Protein AF-A0A9I9CCM4-F1 (afdb_monomer)

Organism: Cucumis melo (NCBI:txid3656)

Structure (mmCIF, N/CA/C/O backbone):
data_AF-A0A9I9CCM4-F1
#
_entry.id   AF-A0A9I9CCM4-F1
#
loop_
_atom_site.group_PDB
_atom_site.id
_atom_site.type_symbol
_atom_site.label_atom_id
_atom_site.label_alt_id
_atom_site.label_comp_id
_atom_site.label_asym_id
_atom_site.label_entity_id
_atom_site.label_seq_id
_atom_site.pdbx_PDB_ins_code
_atom_site.Cartn_x
_atom_site.Cartn_y
_atom_site.Cartn_z
_atom_site.occupancy
_atom_site.B_iso_or_equiv
_atom_site.auth_seq_id
_atom_site.auth_comp_id
_atom_site.auth_asym_id
_atom_site.auth_atom_id
_atom_site.pdbx_PDB_model_num
ATOM 1 N N . MET A 1 1 ? -19.893 0.499 17.613 1.00 80.75 1 MET A N 1
ATOM 2 C CA . MET A 1 1 ? -19.092 -0.313 16.675 1.00 80.75 1 MET A CA 1
ATOM 3 C C . MET A 1 1 ? -19.433 0.167 15.279 1.00 80.75 1 MET A C 1
ATOM 5 O O . MET A 1 1 ? -20.577 0.561 15.084 1.00 80.75 1 MET A O 1
ATOM 9 N N . PHE A 1 2 ? -18.457 0.240 14.381 1.00 90.75 2 PHE A N 1
ATOM 10 C CA . PHE A 1 2 ? -18.658 0.722 13.014 1.00 90.75 2 PHE A CA 1
ATOM 11 C C . PHE A 1 2 ? -18.523 -0.454 12.047 1.00 90.75 2 PHE A C 1
ATOM 13 O O . PHE A 1 2 ? -17.676 -1.314 12.273 1.00 90.75 2 PHE A O 1
ATOM 20 N N . ASP A 1 3 ? -19.339 -0.476 10.993 1.00 95.44 3 ASP A N 1
ATOM 21 C CA . ASP A 1 3 ? -19.345 -1.568 10.006 1.00 95.44 3 ASP A CA 1
ATOM 22 C C . ASP A 1 3 ? -18.303 -1.373 8.895 1.00 95.44 3 ASP A C 1
ATOM 24 O O . ASP A 1 3 ? -17.946 -2.321 8.200 1.00 95.44 3 ASP A O 1
ATOM 28 N N . ALA A 1 4 ? -17.827 -0.139 8.704 1.00 94.56 4 ALA A N 1
ATOM 29 C CA . ALA A 1 4 ? -16.863 0.207 7.669 1.00 94.56 4 ALA A CA 1
ATOM 30 C C . ALA A 1 4 ? -16.044 1.448 8.042 1.00 94.56 4 ALA A C 1
ATOM 32 O O . ALA A 1 4 ? -16.513 2.332 8.765 1.00 94.56 4 ALA A O 1
ATOM 33 N N . ILE A 1 5 ? -14.842 1.528 7.471 1.00 93.31 5 ILE A N 1
ATOM 34 C CA . ILE A 1 5 ? -13.962 2.696 7.511 1.00 93.31 5 ILE A CA 1
ATOM 35 C C . ILE A 1 5 ? -13.799 3.196 6.076 1.00 93.31 5 ILE A C 1
ATOM 37 O O . ILE A 1 5 ? -13.427 2.439 5.182 1.00 93.31 5 ILE A O 1
ATOM 41 N N . TYR A 1 6 ? -14.072 4.480 5.862 1.00 94.50 6 TYR A N 1
ATOM 42 C CA . TYR A 1 6 ? -13.795 5.165 4.604 1.00 94.50 6 TYR A CA 1
ATOM 43 C C . TYR A 1 6 ? -12.621 6.107 4.832 1.00 94.50 6 TYR A C 1
ATOM 45 O O . TYR A 1 6 ? -12.695 6.981 5.696 1.00 94.50 6 TYR A O 1
ATOM 53 N N . GLN A 1 7 ? -11.547 5.933 4.066 1.00 93.56 7 GLN A N 1
ATOM 54 C CA . GLN A 1 7 ? -10.354 6.766 4.175 1.00 93.56 7 GLN A CA 1
ATOM 55 C C . GLN A 1 7 ? -10.164 7.608 2.918 1.00 93.56 7 GLN A C 1
ATOM 57 O O . GLN A 1 7 ? -10.345 7.143 1.794 1.00 93.56 7 GLN A O 1
ATOM 62 N N . LEU A 1 8 ? -9.778 8.856 3.138 1.00 96.19 8 LEU A N 1
ATOM 63 C CA . LEU A 1 8 ? -9.411 9.824 2.118 1.00 96.19 8 LEU A CA 1
ATOM 64 C C . LEU A 1 8 ? -8.050 10.386 2.517 1.00 96.19 8 LEU A C 1
ATOM 66 O O . LEU A 1 8 ? -7.786 10.561 3.708 1.00 96.19 8 LEU A O 1
ATOM 70 N N . GLY A 1 9 ? -7.208 10.695 1.541 1.00 95.75 9 GLY A N 1
ATOM 71 C CA . GLY A 1 9 ? -5.893 11.251 1.815 1.00 95.75 9 GLY A CA 1
ATOM 72 C C . GLY A 1 9 ? -4.940 11.078 0.647 1.00 95.75 9 GLY A C 1
ATOM 73 O O . GLY A 1 9 ? -5.356 10.990 -0.507 1.00 95.75 9 GLY A O 1
ATOM 74 N N . ASP A 1 10 ? -3.655 11.057 0.978 1.00 95.38 10 ASP A N 1
ATOM 75 C CA . ASP A 1 10 ? -2.549 10.922 0.040 1.00 95.38 10 ASP A CA 1
ATOM 76 C C . ASP A 1 10 ? -1.826 9.575 0.222 1.00 95.38 10 ASP A C 1
ATOM 78 O O . ASP A 1 10 ? -2.364 8.624 0.797 1.00 95.38 10 ASP A O 1
ATOM 82 N N . SER A 1 11 ? -0.578 9.522 -0.242 1.00 95.88 11 SER A N 1
ATOM 83 C CA . SER A 1 11 ? 0.393 8.443 -0.061 1.00 95.88 11 SER A CA 1
ATOM 84 C C . SER A 1 11 ? 0.391 7.718 1.295 1.00 95.88 11 SER A C 1
ATOM 86 O O . SER A 1 11 ? 0.584 6.506 1.315 1.00 95.88 11 SER A O 1
ATOM 88 N N . ILE A 1 12 ? 0.167 8.406 2.421 1.00 95.94 12 ILE A N 1
ATOM 89 C CA . ILE A 1 12 ? 0.191 7.793 3.766 1.00 95.94 12 ILE A CA 1
ATOM 90 C C . ILE A 1 12 ? -1.044 6.909 4.002 1.00 95.94 12 ILE A C 1
ATOM 92 O O . ILE A 1 12 ? -1.030 6.003 4.836 1.00 95.94 12 ILE A O 1
ATOM 96 N N . SER A 1 13 ? -2.108 7.160 3.245 1.00 96.31 13 SER A N 1
ATOM 97 C CA . SER A 1 13 ? -3.353 6.398 3.254 1.00 96.31 13 SER A CA 1
ATOM 98 C C . SER A 1 13 ? -3.561 5.574 1.987 1.00 96.31 13 SER A C 1
ATOM 100 O O . SER A 1 13 ? -4.525 4.827 1.905 1.00 96.31 13 SER A O 1
ATOM 102 N N .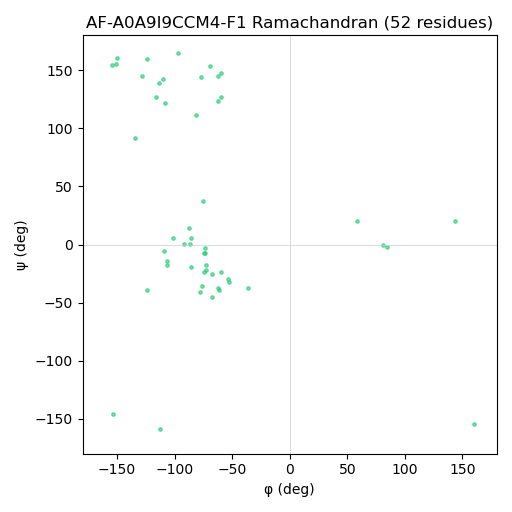 ASP A 1 14 ? -2.703 5.686 0.978 1.00 95.56 14 ASP A N 1
ATOM 103 C CA . ASP A 1 14 ? -2.946 5.005 -0.285 1.00 95.56 14 ASP A CA 1
ATOM 104 C C . ASP A 1 14 ? -2.523 3.529 -0.233 1.00 95.56 14 ASP A C 1
ATOM 106 O O . ASP A 1 14 ? -1.339 3.192 -0.184 1.00 95.56 14 ASP A O 1
ATOM 110 N N . THR A 1 15 ? -3.505 2.628 -0.275 1.00 94.69 15 THR A N 1
ATOM 111 C CA . THR A 1 15 ? -3.275 1.180 -0.263 1.00 94.69 15 THR A CA 1
ATOM 112 C C . THR A 1 15 ? -3.037 0.579 -1.648 1.00 94.69 15 THR A C 1
ATOM 114 O O . THR A 1 15 ? -2.817 -0.630 -1.732 1.00 94.69 15 THR A O 1
ATOM 117 N N . GLY A 1 16 ? -3.044 1.392 -2.712 1.00 93.88 16 GLY A N 1
ATOM 118 C CA . GLY A 1 16 ? -2.751 0.945 -4.078 1.00 93.88 16 GLY A CA 1
ATOM 119 C C . GLY A 1 16 ? -3.578 1.618 -5.179 1.00 93.88 16 GLY A C 1
ATOM 120 O O . GLY A 1 16 ? -3.702 1.069 -6.273 1.00 93.88 16 GLY A O 1
ATOM 121 N N . ASN A 1 17 ? -4.165 2.785 -4.936 1.00 95.88 17 ASN A N 1
ATOM 122 C CA . ASN A 1 17 ? -4.826 3.574 -5.970 1.00 95.88 17 ASN A CA 1
ATOM 123 C C . ASN A 1 17 ? -3.803 4.112 -6.976 1.00 95.88 17 ASN A C 1
ATOM 125 O O . ASN A 1 17 ? -3.993 3.933 -8.178 1.00 95.88 17 ASN A O 1
ATOM 129 N N . LEU A 1 18 ? -2.673 4.661 -6.519 1.00 96.19 18 LEU A N 1
ATOM 130 C CA . LEU A 1 18 ? -1.662 5.236 -7.408 1.00 96.19 18 LEU A CA 1
ATOM 131 C C . LEU A 1 18 ? -1.066 4.212 -8.382 1.00 96.19 18 LEU A C 1
ATOM 133 O O . LEU A 1 18 ? -0.859 4.535 -9.545 1.00 96.19 18 LEU A O 1
ATOM 137 N N . ILE A 1 19 ? -0.819 2.969 -7.956 1.00 95.31 19 ILE A N 1
ATOM 138 C CA . ILE A 1 19 ? -0.312 1.920 -8.862 1.00 95.31 19 ILE A CA 1
ATOM 139 C C . ILE A 1 19 ? -1.346 1.516 -9.927 1.00 95.31 19 ILE A C 1
ATOM 141 O O . ILE A 1 19 ? -0.966 1.077 -11.011 1.00 95.31 19 ILE A O 1
ATOM 145 N N . ARG A 1 20 ? -2.648 1.691 -9.659 1.00 94.56 20 AR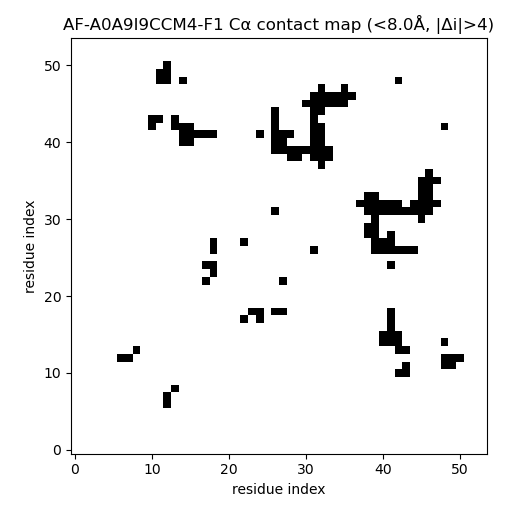G A N 1
ATOM 146 C CA . ARG A 1 20 ? -3.714 1.454 -10.647 1.00 94.56 20 ARG A CA 1
ATOM 147 C C . ARG A 1 20 ? -3.803 2.583 -11.669 1.00 94.56 20 ARG A C 1
ATOM 149 O O . ARG A 1 20 ? -4.081 2.312 -12.832 1.00 94.56 20 ARG A O 1
ATOM 156 N N . GLU A 1 21 ? -3.570 3.822 -11.246 1.00 96.25 21 GLU A N 1
ATOM 157 C CA . GLU A 1 21 ? -3.567 4.993 -12.132 1.00 96.25 21 GLU A CA 1
ATOM 158 C C . GLU A 1 21 ? -2.271 5.103 -12.943 1.00 96.25 21 GLU A C 1
ATOM 160 O O . GLU A 1 21 ? -2.295 5.401 -14.135 1.00 96.25 21 GLU A O 1
ATOM 165 N N . ASN A 1 22 ? -1.134 4.823 -12.306 1.00 96.12 22 ASN A N 1
ATOM 166 C CA . ASN A 1 22 ? 0.190 4.839 -12.909 1.00 96.12 22 ASN A CA 1
ATOM 167 C C . ASN A 1 22 ? 0.985 3.582 -12.509 1.00 96.12 22 ASN A C 1
ATOM 169 O O . ASN A 1 22 ? 1.720 3.604 -11.517 1.00 96.12 22 ASN A O 1
ATOM 173 N N . PRO A 1 23 ? 0.922 2.506 -13.313 1.00 94.44 23 PRO A N 1
ATOM 174 C CA . PRO A 1 23 ? 1.663 1.268 -13.053 1.00 94.44 23 PRO A CA 1
ATOM 175 C C . PRO A 1 23 ? 3.188 1.441 -12.992 1.00 94.44 23 PRO A C 1
ATOM 177 O O . PRO A 1 23 ? 3.876 0.652 -12.344 1.00 94.44 23 PRO A O 1
ATOM 180 N N . ASN A 1 24 ? 3.726 2.492 -13.621 1.00 95.31 24 ASN A N 1
ATOM 181 C CA . ASN A 1 24 ? 5.162 2.795 -13.656 1.00 95.31 24 ASN A CA 1
ATOM 182 C C . ASN A 1 24 ? 5.630 3.643 -12.458 1.00 95.31 24 ASN A C 1
ATOM 184 O O . ASN A 1 24 ? 6.714 4.225 -12.484 1.00 95.31 24 ASN A O 1
ATOM 188 N N . THR A 1 25 ? 4.810 3.752 -11.414 1.00 95.56 25 THR A N 1
ATOM 189 C CA . THR A 1 25 ? 5.169 4.417 -10.160 1.00 95.56 25 THR A CA 1
ATOM 190 C C . THR A 1 25 ? 6.385 3.761 -9.480 1.00 95.56 25 THR A C 1
ATOM 192 O O . THR A 1 25 ? 6.541 2.542 -9.539 1.00 95.56 25 THR A O 1
ATOM 195 N N . PRO A 1 26 ? 7.242 4.511 -8.760 1.00 94.62 26 PRO A N 1
ATOM 196 C CA . 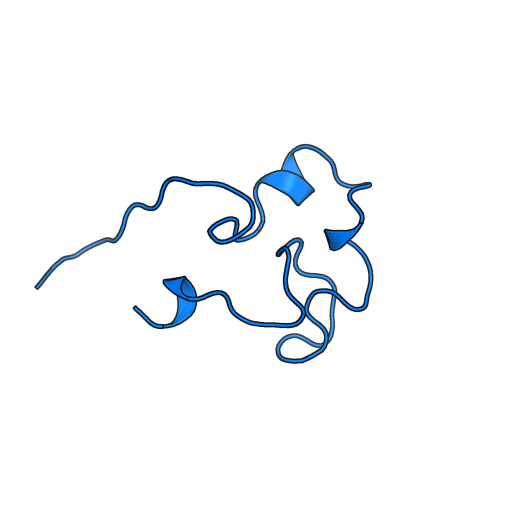PRO A 1 26 ? 8.310 3.917 -7.951 1.00 94.62 26 PRO A CA 1
ATOM 197 C C . P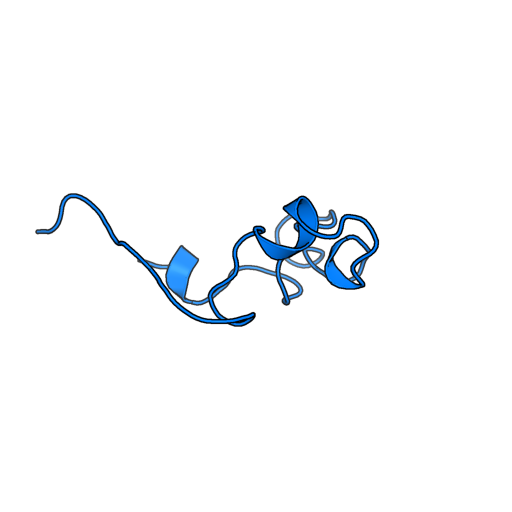RO A 1 26 ? 7.808 2.852 -6.961 1.00 94.62 26 PRO A C 1
ATOM 199 O O . PRO A 1 26 ? 8.518 1.893 -6.675 1.00 94.62 26 PRO A O 1
ATOM 202 N N . PHE A 1 27 ? 6.562 2.977 -6.491 1.00 95.31 27 PHE A N 1
ATOM 203 C CA . PHE A 1 27 ? 5.954 2.073 -5.507 1.00 95.31 27 PHE A CA 1
ATOM 204 C C . PHE A 1 27 ? 5.545 0.702 -6.076 1.00 95.31 27 PHE A C 1
ATOM 206 O O . PHE A 1 27 ? 5.165 -0.188 -5.316 1.00 95.31 27 PHE A O 1
ATOM 213 N N . SER A 1 28 ? 5.631 0.507 -7.399 1.00 95.62 28 SER A N 1
ATOM 214 C CA . SER A 1 28 ? 5.439 -0.798 -8.050 1.00 95.62 28 SER A CA 1
ATOM 215 C C . SER A 1 28 ? 6.713 -1.644 -8.102 1.00 95.62 28 SER A C 1
ATOM 217 O O . SER A 1 28 ? 6.705 -2.745 -8.651 1.00 95.62 28 SER A O 1
ATOM 219 N N . HIS A 1 29 ? 7.792 -1.173 -7.474 1.00 95.19 29 HIS A N 1
ATOM 220 C CA . HIS A 1 29 ? 9.076 -1.856 -7.406 1.00 95.19 29 HIS A CA 1
ATOM 221 C C . HIS A 1 29 ? 9.520 -2.047 -5.951 1.00 95.19 29 HIS A C 1
ATOM 223 O O . HIS A 1 29 ? 9.069 -1.355 -5.040 1.00 95.19 29 HIS A O 1
ATOM 229 N N . LEU A 1 30 ? 10.432 -2.994 -5.723 1.00 94.19 30 LEU A N 1
ATOM 230 C CA . LEU A 1 30 ? 11.105 -3.110 -4.429 1.00 94.19 30 LEU A CA 1
ATOM 231 C C . LEU A 1 30 ? 11.909 -1.822 -4.158 1.00 94.19 30 LEU A C 1
ATOM 233 O O . LEU A 1 30 ? 12.451 -1.242 -5.102 1.00 94.19 30 LEU A O 1
ATOM 237 N N . PRO A 1 31 ? 12.005 -1.360 -2.898 1.00 93.62 31 PRO A N 1
ATOM 238 C CA . PRO A 1 31 ? 11.726 -2.096 -1.657 1.00 93.62 31 PRO A CA 1
ATOM 239 C C . PRO A 1 31 ? 10.285 -1.987 -1.124 1.00 93.62 31 PRO A C 1
ATOM 241 O O . PRO A 1 31 ? 9.974 -2.576 -0.088 1.00 93.62 31 PRO A O 1
ATOM 244 N N . TYR A 1 32 ? 9.393 -1.267 -1.804 1.00 94.38 32 TYR A N 1
ATOM 245 C CA . TYR A 1 32 ? 8.031 -1.035 -1.320 1.00 94.38 32 TYR A CA 1
ATOM 246 C C . TYR A 1 32 ? 7.271 -2.367 -1.193 1.00 94.38 32 TYR A C 1
ATOM 248 O O . TYR A 1 32 ? 7.221 -3.139 -2.139 1.00 94.38 32 TYR A O 1
ATOM 256 N N . GLY A 1 33 ? 6.741 -2.684 -0.007 1.00 93.94 33 GLY A N 1
ATOM 257 C CA . GLY A 1 33 ? 6.145 -3.989 0.333 1.00 93.94 33 GLY A CA 1
ATOM 258 C C . GLY A 1 33 ? 7.098 -5.109 0.803 1.00 93.94 33 GLY A C 1
ATOM 259 O O . GLY A 1 33 ? 6.621 -6.181 1.190 1.00 93.94 33 GLY A O 1
ATOM 260 N N . GLN A 1 34 ? 8.418 -4.885 0.843 1.00 95.19 34 GLN A N 1
ATOM 261 C CA . GLN A 1 34 ? 9.399 -5.922 1.197 1.00 95.19 34 GLN A CA 1
ATOM 262 C C . GLN A 1 34 ? 9.246 -6.474 2.625 1.00 95.19 34 GLN A C 1
ATOM 264 O O . GLN A 1 34 ? 9.432 -7.667 2.823 1.00 95.19 34 GLN A O 1
ATOM 269 N N . SER A 1 35 ? 8.898 -5.654 3.619 1.00 94.62 35 SER A N 1
ATOM 270 C CA . SER A 1 35 ? 8.903 -6.073 5.030 1.00 94.62 35 SER A CA 1
ATOM 271 C C . SER A 1 35 ? 7.745 -6.996 5.421 1.00 94.62 35 SER A C 1
ATOM 273 O O . SER A 1 35 ? 7.862 -7.709 6.412 1.00 94.62 35 SER A O 1
ATOM 275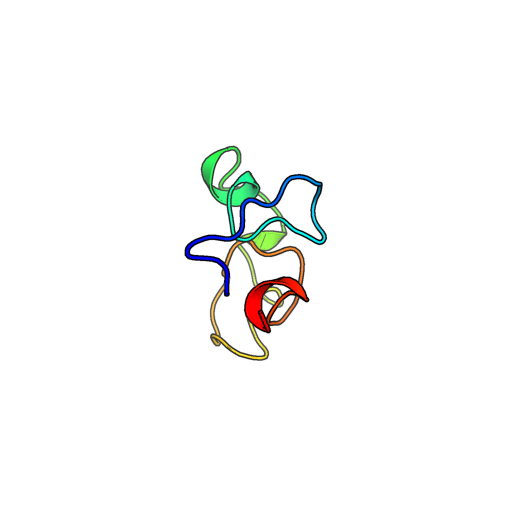 N N . PHE A 1 36 ? 6.625 -6.970 4.691 1.00 92.06 36 PHE A N 1
ATOM 276 C CA . PHE A 1 36 ? 5.411 -7.726 5.051 1.00 92.06 36 PHE A CA 1
ATOM 277 C C . PHE A 1 36 ? 4.933 -8.671 3.953 1.00 92.06 36 PHE A C 1
ATOM 279 O O . PHE A 1 36 ? 4.494 -9.778 4.249 1.00 92.06 36 PHE A O 1
ATOM 286 N N . PHE A 1 37 ? 5.012 -8.246 2.693 1.00 91.06 37 PHE A N 1
ATOM 287 C CA . PHE A 1 37 ? 4.424 -8.980 1.573 1.00 91.06 37 PHE A CA 1
ATOM 288 C C . PHE A 1 37 ? 5.483 -9.673 0.709 1.00 91.06 37 PHE A C 1
ATOM 290 O O . PHE A 1 37 ? 5.168 -10.613 -0.014 1.00 91.06 37 PHE A O 1
ATOM 297 N N . ASN A 1 38 ? 6.752 -9.256 0.823 1.00 92.50 38 ASN A N 1
ATOM 298 C CA . ASN A 1 38 ? 7.874 -9.717 -0.005 1.00 92.50 38 ASN A CA 1
ATOM 299 C C . ASN A 1 38 ? 7.672 -9.479 -1.516 1.00 92.50 38 ASN A C 1
ATOM 301 O O . ASN A 1 38 ? 8.338 -10.101 -2.342 1.00 92.50 38 ASN A O 1
ATOM 305 N N . ASN A 1 39 ? 6.781 -8.559 -1.888 1.00 93.44 39 ASN A N 1
ATOM 306 C CA . ASN A 1 39 ? 6.560 -8.113 -3.258 1.00 93.44 39 ASN A CA 1
ATOM 307 C C . ASN A 1 39 ? 6.085 -6.649 -3.280 1.00 93.44 39 ASN A C 1
ATOM 309 O O . ASN A 1 39 ? 5.563 -6.164 -2.273 1.00 93.44 39 ASN A O 1
ATOM 313 N N . PRO A 1 40 ? 6.216 -5.953 -4.424 1.00 91.06 40 PRO A N 1
ATOM 314 C CA . PRO A 1 40 ? 5.650 -4.623 -4.590 1.00 91.06 40 PRO A CA 1
ATOM 315 C C . PRO A 1 40 ? 4.135 -4.607 -4.420 1.00 91.06 40 PRO A C 1
ATOM 317 O O . PRO A 1 40 ? 3.423 -5.365 -5.079 1.00 91.06 40 PRO A O 1
ATOM 320 N N . THR A 1 41 ? 3.647 -3.728 -3.545 1.00 93.25 41 THR A N 1
ATOM 321 C CA . THR A 1 41 ? 2.211 -3.574 -3.256 1.00 93.25 41 THR A CA 1
ATOM 322 C C . THR A 1 41 ? 1.602 -2.311 -3.853 1.00 93.25 41 THR A C 1
ATOM 324 O O . THR A 1 41 ? 0.382 -2.189 -3.890 1.00 93.25 41 THR A O 1
ATOM 327 N N . GLY A 1 42 ? 2.421 -1.354 -4.304 1.00 93.81 42 GLY A N 1
ATOM 328 C CA . GLY A 1 42 ? 1.951 -0.026 -4.702 1.00 93.81 42 GLY A CA 1
ATOM 329 C C . GLY A 1 42 ? 1.731 0.939 -3.536 1.00 93.81 42 GLY A C 1
ATOM 330 O O . GLY A 1 42 ? 1.379 2.090 -3.776 1.00 93.81 42 GLY A O 1
ATOM 331 N N . ARG A 1 43 ? 1.964 0.500 -2.293 1.00 95.75 43 ARG A N 1
ATOM 332 C CA . ARG A 1 43 ? 1.935 1.357 -1.102 1.00 95.75 43 ARG A CA 1
ATOM 333 C C . ARG A 1 43 ? 3.214 2.179 -1.021 1.00 95.75 43 ARG A C 1
ATOM 335 O O . ARG A 1 43 ? 4.301 1.659 -1.267 1.00 95.75 43 ARG A O 1
ATOM 342 N N . CYS A 1 44 ? 3.114 3.419 -0.552 1.00 95.38 44 CYS A N 1
ATOM 343 C CA . CYS A 1 44 ? 4.266 4.298 -0.322 1.00 95.38 44 CYS A CA 1
ATOM 344 C C . CYS A 1 44 ? 5.06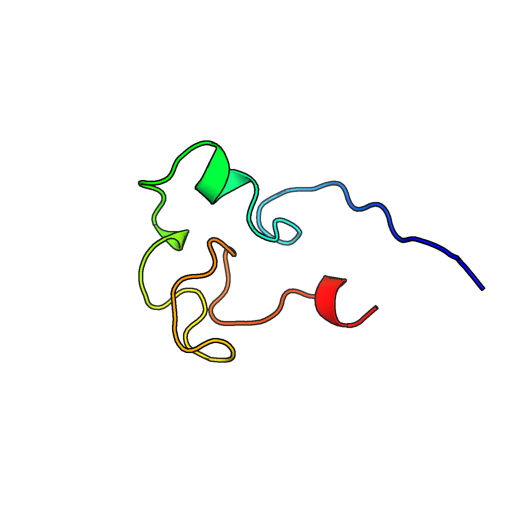9 3.921 0.945 1.00 95.38 44 CYS A C 1
ATOM 346 O O . CYS A 1 44 ? 5.531 4.787 1.683 1.00 95.38 44 CYS A O 1
ATOM 348 N N . SER A 1 45 ? 5.206 2.622 1.231 1.00 95.50 45 SER A N 1
ATOM 349 C CA . SER A 1 45 ? 5.858 2.058 2.415 1.00 95.50 45 SER A CA 1
ATOM 350 C C . SER A 1 45 ? 6.449 0.679 2.100 1.00 95.50 45 SER A C 1
ATOM 352 O O . SER A 1 45 ? 5.967 -0.040 1.225 1.00 95.50 45 SER A O 1
ATOM 354 N N . ASN A 1 46 ? 7.465 0.260 2.859 1.00 94.81 46 ASN A N 1
ATOM 355 C CA . ASN A 1 46 ? 7.983 -1.113 2.802 1.00 94.81 46 ASN A CA 1
ATOM 356 C C . ASN A 1 46 ? 7.034 -2.132 3.464 1.00 94.81 46 ASN A C 1
ATOM 358 O O . ASN A 1 46 ? 7.311 -3.328 3.439 1.00 94.81 46 ASN A O 1
ATOM 362 N N . GLY A 1 47 ? 5.920 -1.690 4.054 1.00 92.31 47 GLY A N 1
ATOM 363 C CA . GLY A 1 47 ? 5.017 -2.547 4.811 1.00 92.31 47 GLY A CA 1
ATOM 364 C C . GLY A 1 47 ? 3.571 -2.070 4.856 1.00 92.31 47 GLY A C 1
ATOM 365 O O . GLY A 1 47 ? 3.039 -1.526 3.887 1.00 92.31 47 GLY A O 1
ATOM 366 N N . LEU A 1 48 ? 2.933 -2.327 5.995 1.00 94.62 48 LEU A N 1
ATOM 367 C CA . LEU A 1 48 ? 1.585 -1.859 6.302 1.00 94.62 48 LEU A CA 1
ATOM 368 C C . LEU A 1 48 ? 1.551 -0.332 6.498 1.00 94.62 48 LEU A C 1
ATOM 370 O O . LEU A 1 48 ? 2.556 0.285 6.863 1.00 94.62 48 LEU A O 1
ATOM 374 N N . LEU A 1 49 ? 0.391 0.267 6.248 1.00 94.38 49 LEU A N 1
ATOM 375 C CA . LEU A 1 49 ? 0.064 1.649 6.591 1.00 94.38 49 LEU A CA 1
ATOM 376 C C . LEU A 1 49 ? -0.707 1.677 7.914 1.00 94.38 49 LEU A C 1
ATOM 378 O O . LEU A 1 49 ? -1.242 0.661 8.348 1.00 94.38 49 LEU A O 1
ATOM 382 N N . MET A 1 50 ? -0.814 2.851 8.545 1.00 94.62 50 MET A N 1
ATOM 383 C CA . MET A 1 50 ? -1.565 3.002 9.805 1.00 94.62 50 MET A CA 1
ATOM 384 C C . MET A 1 50 ? -2.996 2.459 9.715 1.00 94.62 50 MET A C 1
ATOM 386 O O . MET A 1 50 ? -3.518 1.940 10.693 1.00 94.62 50 MET A O 1
ATOM 390 N N . LEU A 1 51 ? -3.609 2.551 8.535 1.00 92.31 51 LEU A N 1
ATOM 391 C CA . LEU A 1 51 ? -4.986 2.130 8.294 1.00 92.31 51 LEU A CA 1
ATOM 392 C C . LEU A 1 51 ? -5.171 0.606 8.261 1.00 92.31 51 LEU A C 1
ATOM 394 O O . LEU A 1 51 ? -6.282 0.139 8.460 1.00 92.31 51 LEU A O 1
ATOM 398 N N . ASP A 1 52 ? -4.095 -0.170 8.094 1.00 93.38 52 ASP A N 1
ATOM 399 C CA . ASP A 1 52 ? -4.149 -1.637 8.171 1.00 93.38 52 ASP A CA 1
ATOM 400 C C . ASP A 1 52 ? -4.307 -2.157 9.621 1.00 93.38 52 ASP A C 1
ATOM 402 O O . ASP A 1 52 ? -4.465 -3.359 9.825 1.00 93.38 52 ASP A O 1
ATOM 406 N N . PHE A 1 53 ? -4.227 -1.284 10.635 1.00 93.12 53 PHE A N 1
ATOM 407 C CA . PHE A 1 53 ? -4.328 -1.646 12.058 1.00 93.12 53 PHE A CA 1
ATOM 408 C C . PHE A 1 53 ? -5.704 -1.359 12.683 1.00 93.12 53 PHE A C 1
ATOM 410 O O . PHE A 1 53 ? -5.851 -1.510 13.900 1.00 93.12 53 PHE A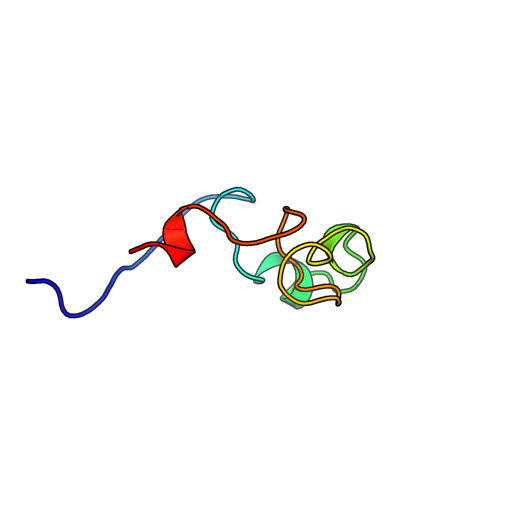 O 1
ATOM 417 N N . PHE A 1 54 ? -6.683 -0.926 11.884 1.00 88.81 54 PHE A N 1
ATOM 418 C CA . PHE A 1 54 ? -8.038 -0.594 12.335 1.00 88.81 54 PHE A CA 1
ATOM 419 C C . PHE A 1 54 ? -9.092 -1.555 11.786 1.00 88.81 54 PHE A C 1
ATOM 421 O O . PHE A 1 54 ? -8.869 -2.135 10.700 1.00 88.81 54 PHE A O 1
#

Sequence (54 aa):
MFDAIYQLGDSISDTGNLIRENPNTPFSHLPYGQSFFNNPTGRCSNGLLMLDFF

Radius of gyration: 11.69 Å; Cα contacts (8 Å, |Δi|>4): 78; chains: 1; bounding box: 31×21×30 Å

Secondary structure (DSSP, 8-state):
--S------STTT-SSHHHHH-TTSGGGSTTTTTTTTSS--S-SSSS--GGGG-

Solvent-accessible surface area (backbone atoms only — not comparable to full-atom values): 3391 Å² total; per-residue (Å²): 138,80,96,76,84,88,85,85,80,53,62,78,68,36,76,33,60,60,36,72,78,37,66,84,43,78,29,53,33,80,63,17,12,47,79,71,70,69,43,51,54,23,21,79,35,40,44,82,47,78,73,75,78,111

pLDDT: mean 94.09, std 2.41, rang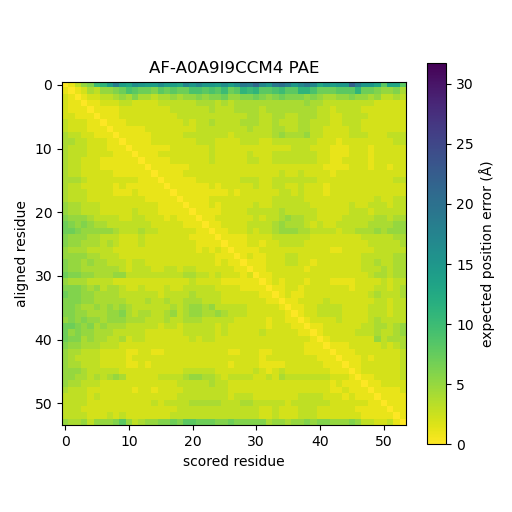e [80.75, 96.31]

Foldseek 3Di:
DDPDDDDDDDLLPDQAPVCVVPVPDPQQAPPNCCPPNNGRRNHPHSHDHPVVVD

Mean predic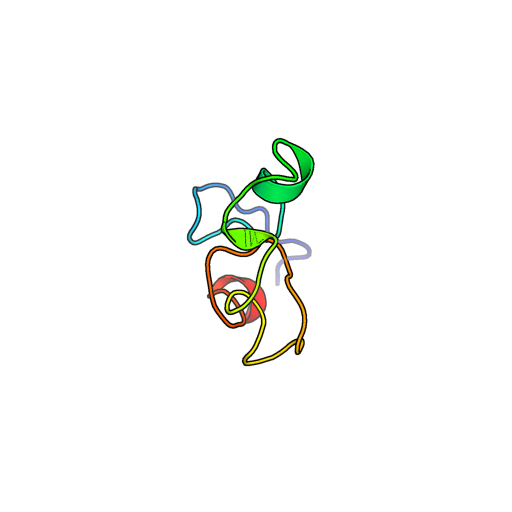ted aligned error: 2.81 Å

InterPro domains:
  IPR036514 SGNH hydrolase superfamily [G3DSA:3.40.50.1110] (1-54)